Protein AF-A0A915YM67-F1 (afdb_monomer_lite)

Organism: NCBI:txid2864201

Foldseek 3Di:
DDPVVVVVVVVVVVVVVVPPDPQAKAKEKEAEPVQFFKWKDWPNRTQDPDTHRMDMDIDSDQKTFIWIDTPDPVDDIPHGDMHGAPDPVAHKYWYKYWDWDWDQDPNDIDIDIDIGTDDMDGDDDDDPPPPPPPPDDDDDDDDDDDDDDDDDDD

Structure (mmCIF, N/CA/C/O backbone):
data_AF-A0A915YM67-F1
#
_entry.id   AF-A0A915YM67-F1
#
loop_
_atom_site.group_PDB
_atom_site.id
_atom_site.type_symbol
_atom_site.label_atom_id
_atom_site.label_alt_id
_atom_site.label_comp_id
_atom_site.label_asym_id
_atom_site.label_entity_id
_atom_site.label_seq_id
_atom_site.pdbx_PDB_ins_code
_atom_site.Cartn_x
_atom_site.Cartn_y
_atom_site.Cartn_z
_atom_site.occupancy
_atom_site.B_iso_or_equiv
_atom_site.auth_seq_id
_atom_site.auth_comp_id
_atom_site.auth_asym_id
_atom_site.auth_atom_id
_atom_site.pdbx_PDB_model_num
ATOM 1 N N . MET A 1 1 ? 11.392 -37.838 -41.737 1.00 56.09 1 MET A N 1
ATOM 2 C CA . MET A 1 1 ? 10.872 -36.595 -41.113 1.00 56.09 1 MET A CA 1
ATOM 3 C C . MET A 1 1 ? 10.946 -35.464 -42.133 1.00 56.09 1 MET A C 1
ATOM 5 O O . MET A 1 1 ? 12.052 -35.059 -42.471 1.00 56.09 1 MET A O 1
ATOM 9 N N . ASN A 1 2 ? 9.802 -35.019 -42.667 1.00 69.38 2 ASN A N 1
ATOM 10 C CA . ASN A 1 2 ? 9.748 -34.143 -43.848 1.00 69.38 2 ASN A CA 1
ATOM 11 C C . ASN A 1 2 ? 10.461 -32.800 -43.636 1.00 69.38 2 ASN A C 1
ATOM 13 O O . ASN A 1 2 ? 10.329 -32.179 -42.581 1.00 69.38 2 ASN A O 1
ATOM 17 N N . THR A 1 3 ? 11.143 -32.322 -44.679 1.00 69.12 3 THR A N 1
ATOM 18 C CA . THR A 1 3 ? 11.756 -30.984 -44.768 1.00 69.12 3 THR A CA 1
ATOM 19 C C . THR A 1 3 ? 10.778 -29.875 -44.386 1.00 69.12 3 THR A C 1
ATOM 21 O O . THR A 1 3 ? 11.145 -28.985 -43.627 1.00 69.12 3 THR A O 1
ATOM 24 N N . PHE A 1 4 ? 9.509 -29.994 -44.784 1.00 69.88 4 PHE A N 1
ATOM 25 C CA . PHE A 1 4 ? 8.442 -29.054 -44.424 1.00 69.88 4 PHE A CA 1
ATOM 26 C C . PHE A 1 4 ? 8.259 -28.883 -42.900 1.00 69.88 4 PHE A C 1
ATOM 28 O O . PHE A 1 4 ? 8.136 -27.763 -42.412 1.00 69.88 4 PHE A O 1
ATOM 35 N N . ARG A 1 5 ? 8.332 -29.975 -42.116 1.00 68.88 5 ARG A N 1
ATOM 36 C CA . ARG A 1 5 ? 8.284 -29.905 -40.640 1.00 68.88 5 ARG A CA 1
ATOM 37 C C . ARG A 1 5 ? 9.522 -29.224 -40.051 1.00 68.88 5 ARG A C 1
ATOM 39 O O . ARG A 1 5 ? 9.397 -28.543 -39.040 1.00 68.88 5 ARG A O 1
ATOM 46 N N . LYS A 1 6 ? 10.698 -29.397 -40.668 1.00 69.88 6 LYS A N 1
ATOM 47 C CA . LYS A 1 6 ? 11.944 -28.751 -40.218 1.00 69.88 6 LYS A CA 1
ATOM 48 C C . LYS A 1 6 ? 11.905 -27.238 -40.450 1.00 69.88 6 LYS A C 1
ATOM 50 O O . LYS A 1 6 ? 12.273 -26.495 -39.550 1.00 69.88 6 LYS A O 1
ATOM 55 N N . VAL A 1 7 ? 11.418 -26.794 -41.612 1.00 71.69 7 VAL A N 1
ATOM 56 C CA . VAL A 1 7 ? 11.272 -25.362 -41.937 1.00 71.69 7 VAL A CA 1
ATOM 57 C C . VAL A 1 7 ? 10.265 -24.686 -41.004 1.00 71.69 7 VAL A C 1
ATOM 59 O O . VAL A 1 7 ? 10.585 -23.642 -40.449 1.00 71.69 7 VAL A O 1
ATOM 62 N N . LEU A 1 8 ? 9.112 -25.319 -40.745 1.00 71.62 8 LEU A N 1
ATOM 63 C CA . LEU A 1 8 ? 8.095 -24.787 -39.828 1.00 71.62 8 LEU A CA 1
ATOM 64 C C . LEU A 1 8 ? 8.624 -24.623 -38.388 1.00 71.62 8 LEU A C 1
ATOM 66 O O . LEU A 1 8 ? 8.434 -23.574 -37.772 1.00 71.62 8 LEU A O 1
ATOM 70 N N . LEU A 1 9 ? 9.342 -25.631 -37.871 1.00 68.44 9 LEU A N 1
ATOM 71 C CA . LEU A 1 9 ? 10.004 -25.562 -36.561 1.00 68.44 9 LEU A CA 1
ATOM 72 C C . LEU A 1 9 ? 11.050 -24.441 -36.494 1.00 68.44 9 LEU A C 1
ATOM 74 O O . LEU A 1 9 ? 11.115 -23.729 -35.493 1.00 68.44 9 LEU A O 1
ATOM 78 N N . LEU A 1 10 ? 11.834 -24.254 -37.561 1.00 65.19 10 LEU A N 1
ATOM 79 C CA . LEU A 1 10 ? 12.843 -23.199 -37.626 1.00 65.19 10 LEU A CA 1
ATOM 80 C C . LEU A 1 10 ? 12.197 -21.803 -37.617 1.00 65.19 10 LEU A C 1
ATOM 82 O O . LEU A 1 10 ? 12.631 -20.936 -36.862 1.00 65.19 10 LEU A O 1
ATOM 86 N N . THR A 1 11 ? 11.121 -21.596 -38.384 1.00 64.75 11 THR A N 1
ATOM 87 C CA . THR A 1 11 ? 10.390 -20.317 -38.401 1.00 64.75 11 THR A CA 1
ATOM 88 C C . THR A 1 11 ? 9.728 -19.988 -37.063 1.00 64.75 11 THR A C 1
ATOM 90 O O . THR A 1 11 ? 9.745 -18.829 -36.658 1.00 64.75 11 THR A O 1
ATOM 93 N N . CYS A 1 12 ? 9.216 -20.982 -36.325 1.00 64.06 12 CYS A N 1
ATOM 94 C CA . CYS A 1 12 ? 8.718 -20.754 -34.965 1.00 64.06 12 CYS A CA 1
ATOM 95 C C . CYS A 1 12 ? 9.839 -20.342 -33.995 1.00 64.06 12 CYS A C 1
ATOM 97 O O . CYS A 1 12 ? 9.625 -19.441 -33.186 1.00 64.06 12 CYS A O 1
ATOM 99 N N . LEU A 1 13 ? 11.036 -20.935 -34.095 1.00 63.72 13 LEU A N 1
ATOM 100 C CA . LEU A 1 13 ? 12.176 -20.565 -33.243 1.00 63.72 13 LEU A CA 1
ATOM 101 C C . LEU A 1 13 ? 12.629 -19.110 -33.453 1.00 63.72 13 LEU A C 1
ATOM 103 O O . LEU A 1 13 ? 12.927 -18.422 -32.480 1.00 63.72 13 LEU A O 1
ATOM 107 N N . PHE A 1 14 ? 12.638 -18.623 -34.698 1.00 61.62 14 PHE A N 1
ATOM 108 C CA . PHE A 1 14 ? 13.011 -17.235 -35.007 1.00 61.62 14 PHE A CA 1
ATOM 109 C C . PHE A 1 14 ? 11.930 -16.196 -34.655 1.00 61.62 14 PHE A C 1
ATOM 111 O O . PHE A 1 14 ? 12.249 -15.013 -34.555 1.00 61.62 14 PHE A O 1
ATOM 118 N N . ALA A 1 15 ? 10.678 -16.607 -34.426 1.00 60.69 15 ALA A N 1
ATOM 119 C CA . ALA A 1 15 ? 9.590 -15.703 -34.042 1.00 60.69 15 ALA A CA 1
ATOM 120 C C . ALA A 1 15 ? 9.523 -15.414 -32.526 1.00 60.69 15 ALA A C 1
ATOM 122 O O . ALA A 1 15 ? 9.049 -14.350 -32.131 1.00 60.69 15 ALA A O 1
ATOM 123 N N . LEU A 1 16 ? 10.021 -16.320 -31.672 1.00 59.97 16 LEU A N 1
ATOM 124 C CA . LEU A 1 16 ? 10.004 -16.156 -30.209 1.00 59.97 16 LEU A CA 1
ATOM 125 C C . LEU A 1 16 ? 10.669 -14.865 -29.669 1.00 59.97 16 LEU A C 1
ATOM 127 O O . LEU A 1 16 ? 10.060 -14.232 -28.805 1.00 59.97 16 LEU A O 1
ATOM 131 N N . PRO A 1 17 ? 11.868 -14.430 -30.117 1.00 59.94 17 PRO A N 1
ATOM 132 C CA . PRO A 1 17 ? 12.543 -13.276 -29.510 1.00 59.94 17 PRO A CA 1
ATOM 133 C C . PRO A 1 17 ? 11.838 -11.931 -29.755 1.00 59.94 17 PRO A C 1
ATOM 135 O O . PRO A 1 17 ? 12.085 -10.979 -29.020 1.00 59.94 17 PRO A O 1
ATOM 138 N N . LEU A 1 18 ? 10.922 -11.843 -30.728 1.00 56.69 18 LEU A N 1
ATOM 139 C CA . LEU A 1 18 ? 10.126 -10.633 -30.983 1.00 56.69 18 LEU A CA 1
ATOM 140 C C . LEU A 1 18 ? 9.014 -10.403 -29.940 1.00 56.69 18 LEU A C 1
ATOM 142 O O . LEU A 1 18 ? 8.420 -9.328 -29.911 1.00 56.69 18 LEU A O 1
ATOM 146 N N . LEU A 1 19 ? 8.741 -11.386 -29.072 1.00 55.88 19 LEU A N 1
ATOM 147 C CA . LEU A 1 19 ? 7.751 -11.288 -27.993 1.00 55.88 19 LEU A CA 1
ATOM 148 C C . LEU A 1 19 ? 8.346 -10.860 -26.643 1.00 55.88 19 LEU A C 1
ATOM 150 O O . LEU A 1 19 ? 7.610 -10.788 -25.657 1.00 55.88 19 LEU A O 1
ATOM 154 N N . VAL A 1 20 ? 9.638 -10.511 -26.582 1.00 57.38 20 VAL A N 1
ATOM 155 C CA . VAL A 1 20 ? 10.234 -9.848 -25.409 1.00 57.38 20 VAL A CA 1
ATOM 156 C C . VAL A 1 20 ? 9.781 -8.383 -25.383 1.00 57.38 20 VAL A C 1
ATOM 158 O O . VAL A 1 20 ? 10.545 -7.451 -25.629 1.00 57.38 20 VAL A O 1
ATOM 161 N N . GLN A 1 21 ? 8.491 -8.178 -25.114 1.00 55.28 21 GLN A N 1
ATOM 162 C CA . GLN A 1 21 ? 7.946 -6.860 -24.827 1.00 55.28 21 GLN A CA 1
ATOM 163 C C . GLN A 1 21 ? 8.679 -6.295 -23.609 1.00 55.28 21 GLN A C 1
ATOM 165 O O . GLN A 1 21 ? 8.789 -6.961 -22.579 1.00 55.28 21 GLN A O 1
ATOM 170 N N . CYS A 1 22 ? 9.190 -5.071 -23.739 1.00 58.97 22 CYS A N 1
ATOM 171 C CA . CYS A 1 22 ? 9.884 -4.368 -22.667 1.00 58.97 22 CYS A CA 1
ATOM 172 C C . CYS A 1 22 ? 8.922 -4.161 -21.486 1.00 58.97 22 CYS A C 1
ATOM 174 O O . CYS A 1 22 ? 8.103 -3.241 -21.497 1.00 58.97 22 CYS A O 1
ATOM 176 N N . GLN A 1 23 ? 8.976 -5.054 -20.494 1.00 71.88 23 GLN A N 1
ATOM 177 C CA . GLN A 1 23 ? 8.105 -4.989 -19.326 1.00 71.88 23 GLN A CA 1
ATOM 178 C C . GLN A 1 23 ? 8.511 -3.795 -18.462 1.00 71.88 23 GLN A C 1
ATOM 180 O O . GLN A 1 23 ? 9.605 -3.737 -17.898 1.00 71.88 23 GLN A O 1
ATOM 185 N N . ILE A 1 24 ? 7.612 -2.821 -18.374 1.00 79.75 24 ILE A N 1
ATOM 186 C CA . ILE A 1 24 ? 7.855 -1.564 -17.677 1.00 79.75 24 ILE A CA 1
ATOM 187 C C . ILE A 1 24 ? 7.772 -1.808 -16.175 1.00 79.75 24 ILE A C 1
ATOM 189 O O . ILE A 1 24 ? 6.711 -2.123 -15.640 1.00 79.75 24 ILE A O 1
ATOM 193 N N . LYS A 1 25 ? 8.909 -1.662 -15.493 1.00 89.56 25 LYS A N 1
ATOM 194 C CA . LYS A 1 25 ? 9.001 -1.855 -14.048 1.00 89.56 25 LYS A CA 1
ATOM 195 C C . LYS A 1 25 ? 8.701 -0.548 -13.315 1.00 89.56 25 LYS A C 1
ATOM 197 O O . LYS A 1 25 ? 9.483 0.402 -13.367 1.00 89.56 25 LYS A O 1
ATOM 202 N N . ASN A 1 26 ? 7.565 -0.508 -12.633 1.00 91.56 26 ASN A N 1
ATOM 203 C CA . ASN A 1 26 ? 7.152 0.596 -11.775 1.00 91.56 26 ASN A CA 1
ATOM 204 C C . ASN A 1 26 ? 7.686 0.411 -10.350 1.00 91.56 26 ASN A C 1
ATOM 206 O O . ASN A 1 26 ? 8.064 -0.692 -9.959 1.00 91.56 26 ASN A O 1
ATOM 210 N N . THR A 1 27 ? 7.665 1.477 -9.554 1.00 94.00 27 THR A N 1
ATOM 211 C CA . THR A 1 27 ? 7.949 1.459 -8.114 1.00 94.00 27 THR A CA 1
ATOM 212 C C . THR A 1 27 ? 6.701 1.911 -7.357 1.00 94.00 27 THR A C 1
ATOM 214 O O . THR A 1 27 ? 6.113 2.939 -7.691 1.00 94.00 27 THR A O 1
ATOM 217 N N . LEU A 1 28 ? 6.293 1.153 -6.340 1.00 95.25 28 LEU A N 1
ATOM 218 C CA . LEU A 1 28 ? 5.208 1.517 -5.432 1.00 95.25 28 LEU A CA 1
ATOM 219 C C . LEU A 1 28 ? 5.766 1.737 -4.028 1.00 95.25 28 LEU A C 1
ATOM 221 O O . LEU A 1 28 ? 6.383 0.833 -3.468 1.00 95.25 28 LEU A O 1
ATOM 225 N N . THR A 1 29 ? 5.463 2.891 -3.439 1.00 96.56 29 THR A N 1
ATOM 226 C CA . THR A 1 29 ? 5.723 3.181 -2.025 1.00 96.56 29 THR A CA 1
ATOM 227 C C . THR A 1 29 ? 4.396 3.297 -1.274 1.00 96.56 29 THR A C 1
ATOM 229 O O . THR A 1 29 ? 3.513 4.060 -1.674 1.00 96.56 29 THR A O 1
ATOM 232 N N . ILE A 1 30 ? 4.253 2.581 -0.158 1.00 96.56 30 ILE A N 1
ATOM 233 C CA . ILE A 1 30 ? 3.141 2.739 0.790 1.00 96.56 30 ILE A CA 1
ATOM 234 C C . ILE A 1 30 ? 3.716 3.054 2.168 1.00 96.56 30 ILE A C 1
ATOM 236 O O . ILE A 1 30 ? 4.657 2.394 2.602 1.00 96.56 30 ILE A O 1
ATOM 240 N N . TYR A 1 31 ? 3.157 4.032 2.879 1.00 96.81 31 TYR A N 1
ATOM 241 C CA . TYR A 1 31 ? 3.559 4.335 4.256 1.00 96.81 31 TYR A CA 1
ATOM 242 C C . TYR A 1 31 ? 2.370 4.620 5.181 1.00 96.81 31 TYR A C 1
ATOM 244 O O . TYR A 1 31 ? 1.282 4.984 4.730 1.00 96.81 31 TYR A O 1
ATOM 252 N N . SER A 1 32 ? 2.590 4.452 6.483 1.00 96.00 32 SER A N 1
ATOM 253 C CA . SER A 1 32 ? 1.606 4.666 7.544 1.00 96.00 32 SER A CA 1
ATOM 254 C C . SER A 1 32 ? 1.771 6.053 8.168 1.00 96.00 32 SER A C 1
ATOM 256 O O . SER A 1 32 ? 2.765 6.324 8.834 1.00 96.00 32 SER A O 1
ATOM 258 N N . GLU A 1 33 ? 0.799 6.945 7.955 1.00 95.38 33 GLU A N 1
ATOM 259 C CA . GLU A 1 33 ? 0.744 8.274 8.596 1.00 95.38 33 GLU A CA 1
ATOM 260 C C . GLU A 1 33 ? 0.266 8.187 10.054 1.00 95.38 33 GLU A C 1
ATOM 262 O O . GLU A 1 33 ? 0.507 9.088 10.846 1.00 95.38 33 GLU A O 1
ATOM 267 N N . ILE A 1 34 ? -0.395 7.085 10.419 1.00 93.56 34 ILE A N 1
ATOM 268 C CA . ILE A 1 34 ? -0.856 6.798 11.786 1.00 93.56 34 ILE A CA 1
ATOM 269 C C . ILE A 1 34 ? 0.222 6.124 12.648 1.00 93.56 34 ILE A C 1
ATOM 271 O O . ILE A 1 34 ? -0.088 5.640 13.728 1.00 93.56 34 ILE A O 1
ATOM 275 N N . GLU A 1 35 ? 1.454 6.027 12.143 1.00 90.00 35 GLU A N 1
ATOM 276 C CA . GLU A 1 35 ? 2.609 5.360 12.760 1.00 90.00 35 GLU A CA 1
ATOM 277 C C . GLU A 1 35 ? 2.484 3.856 13.068 1.00 90.00 35 GLU A C 1
ATOM 279 O O . GLU A 1 35 ? 3.479 3.238 13.445 1.00 90.00 35 GLU A O 1
ATOM 284 N N . GLU A 1 36 ? 1.322 3.248 12.858 1.00 94.25 36 GLU A N 1
ATOM 285 C CA . GLU A 1 36 ? 1.079 1.819 13.065 1.00 94.25 36 GLU A CA 1
ATOM 286 C C . GLU A 1 36 ? 1.765 0.974 11.975 1.00 94.25 36 GLU A C 1
ATOM 288 O O . GLU A 1 36 ? 1.513 1.215 10.783 1.00 94.25 36 GLU A O 1
ATOM 293 N N . PRO A 1 37 ? 2.624 -0.001 12.339 1.00 97.00 37 PRO A N 1
ATOM 294 C CA . PRO A 1 37 ? 3.228 -0.937 11.395 1.00 97.00 37 PRO A CA 1
ATOM 295 C C . PRO A 1 37 ? 2.189 -1.837 10.718 1.00 97.00 37 PRO A C 1
ATOM 297 O O . PRO A 1 37 ? 1.177 -2.214 11.317 1.00 97.00 37 PRO A O 1
ATOM 300 N N . PHE A 1 38 ? 2.450 -2.213 9.468 1.00 96.88 38 PHE A N 1
ATOM 301 C CA . PHE A 1 38 ? 1.547 -3.027 8.661 1.00 96.88 38 PHE A CA 1
ATOM 302 C C . PHE A 1 38 ? 2.286 -4.042 7.782 1.00 96.88 38 PHE A C 1
ATOM 304 O O . PHE A 1 38 ? 3.446 -3.852 7.424 1.00 96.88 38 PHE A O 1
ATOM 311 N N . ILE A 1 39 ? 1.574 -5.099 7.395 1.00 97.12 39 ILE A N 1
ATOM 312 C CA . ILE A 1 39 ? 1.935 -6.000 6.298 1.00 97.12 39 ILE A CA 1
ATOM 313 C C . ILE A 1 39 ? 1.049 -5.665 5.097 1.00 97.12 39 ILE A C 1
ATOM 315 O O . ILE A 1 39 ? -0.159 -5.445 5.240 1.00 97.12 39 ILE A O 1
ATOM 319 N N . LEU A 1 40 ? 1.650 -5.642 3.905 1.00 96.19 40 LEU A N 1
ATOM 320 C CA . LEU A 1 40 ? 0.938 -5.546 2.633 1.00 96.19 40 LEU A CA 1
ATOM 321 C C . LEU A 1 40 ? 0.889 -6.917 1.956 1.00 96.19 40 LEU A C 1
ATOM 323 O O . LEU A 1 40 ? 1.926 -7.519 1.685 1.00 96.19 40 LEU A O 1
ATOM 327 N N . THR A 1 41 ? -0.313 -7.355 1.595 1.00 95.50 41 THR A N 1
ATOM 328 C CA . THR A 1 41 ? -0.528 -8.495 0.699 1.00 95.50 41 THR A CA 1
ATOM 329 C C . THR A 1 41 ? -1.028 -7.984 -0.650 1.00 95.50 41 THR A C 1
ATOM 331 O O . THR A 1 41 ? -2.054 -7.302 -0.696 1.00 95.50 41 THR A O 1
ATOM 334 N N . VAL A 1 42 ? -0.347 -8.318 -1.747 1.00 93.69 42 VAL A N 1
ATOM 335 C CA . VAL A 1 42 ? -0.736 -7.994 -3.129 1.00 93.69 42 VAL A CA 1
ATOM 336 C C . VAL A 1 42 ? -1.140 -9.286 -3.830 1.00 93.69 42 VAL A C 1
ATOM 338 O O . VAL A 1 42 ? -0.351 -10.215 -3.916 1.00 93.69 42 VAL A O 1
ATOM 341 N N . ASN A 1 43 ? -2.376 -9.368 -4.328 1.00 88.75 43 ASN A N 1
ATOM 342 C CA . ASN A 1 43 ? -2.897 -10.533 -5.064 1.00 88.75 43 ASN A CA 1
ATOM 343 C C . ASN A 1 43 ? -2.739 -11.902 -4.344 1.00 88.75 43 ASN A C 1
ATOM 345 O O . ASN A 1 43 ? -2.811 -12.943 -4.988 1.00 88.75 43 ASN A O 1
ATOM 349 N N . GLY A 1 44 ? -2.564 -11.907 -3.016 1.00 87.31 44 GLY A N 1
ATOM 350 C CA . GLY A 1 44 ? -2.337 -13.105 -2.192 1.00 87.31 44 GLY A CA 1
ATOM 351 C C . GLY A 1 44 ? -0.886 -13.307 -1.732 1.00 87.31 44 GLY A C 1
ATOM 352 O O . GLY A 1 44 ? -0.664 -14.046 -0.780 1.00 87.31 44 GLY A O 1
ATOM 353 N N . GLU A 1 45 ? 0.079 -12.611 -2.335 1.00 92.56 45 GLU A N 1
ATOM 354 C CA . GLU A 1 45 ? 1.497 -12.648 -1.965 1.00 92.56 45 GLU A CA 1
ATOM 355 C C . GLU A 1 45 ? 1.826 -11.562 -0.929 1.00 92.56 45 GLU A C 1
ATOM 357 O O . GLU A 1 45 ? 1.363 -10.424 -1.035 1.00 92.56 45 GLU A O 1
ATOM 362 N N . GLN A 1 46 ? 2.595 -11.910 0.103 1.00 94.69 46 GLN A N 1
ATOM 363 C CA . GLN A 1 46 ? 3.036 -10.980 1.142 1.00 94.69 46 GLN A CA 1
ATOM 364 C C . GLN A 1 46 ? 4.317 -10.263 0.695 1.00 94.69 46 GLN A C 1
ATOM 366 O O . GLN A 1 46 ? 5.302 -10.904 0.351 1.00 94.69 46 GLN A O 1
ATOM 371 N N . MET A 1 47 ? 4.302 -8.928 0.716 1.00 94.94 47 MET A N 1
ATOM 372 C CA . MET A 1 47 ? 5.342 -8.093 0.092 1.00 94.94 47 MET A CA 1
ATOM 373 C C . MET A 1 47 ? 6.447 -7.626 1.058 1.00 94.94 47 MET A C 1
ATOM 375 O O . MET A 1 47 ? 7.353 -6.905 0.647 1.00 94.94 47 MET A O 1
ATOM 379 N N . SER A 1 48 ? 6.358 -7.985 2.340 1.00 92.94 48 SER A N 1
ATOM 380 C CA . SER A 1 48 ? 7.357 -7.703 3.379 1.00 92.94 48 SER A CA 1
ATOM 381 C C . SER A 1 48 ? 7.457 -8.892 4.329 1.00 92.94 48 SER A C 1
ATOM 383 O O . SER A 1 48 ? 6.433 -9.480 4.660 1.00 92.94 48 SER A O 1
ATOM 385 N N . GLU A 1 49 ? 8.658 -9.250 4.783 1.00 92.00 49 GLU A N 1
ATOM 386 C CA . GLU A 1 49 ? 8.832 -10.342 5.757 1.00 92.00 49 GLU A CA 1
ATOM 387 C C . GLU A 1 49 ? 8.174 -9.977 7.100 1.00 92.00 49 GLU A C 1
ATOM 389 O O . GLU A 1 49 ? 7.334 -10.721 7.605 1.00 92.00 49 GLU A O 1
ATOM 394 N N . ASP A 1 50 ? 8.458 -8.768 7.592 1.00 95.19 50 ASP A N 1
ATOM 395 C CA . ASP A 1 50 ? 7.933 -8.214 8.842 1.00 95.19 50 ASP A CA 1
ATOM 396 C C . ASP A 1 50 ? 6.853 -7.131 8.638 1.00 95.19 50 ASP A C 1
ATOM 398 O O . ASP A 1 50 ? 6.589 -6.647 7.529 1.00 95.19 50 ASP A O 1
ATOM 402 N N . TYR A 1 51 ? 6.255 -6.704 9.756 1.00 96.94 51 TYR A N 1
ATOM 403 C CA . TYR A 1 51 ? 5.433 -5.497 9.846 1.00 96.94 51 TYR A CA 1
ATOM 404 C C . TYR A 1 51 ? 6.293 -4.231 9.715 1.00 96.94 51 TYR A C 1
ATOM 406 O O . TYR A 1 51 ? 7.205 -3.997 10.506 1.00 96.94 51 TYR A O 1
ATOM 414 N N . VAL A 1 52 ? 5.961 -3.360 8.760 1.00 96.88 52 VAL A N 1
ATOM 415 C CA . VAL A 1 52 ? 6.736 -2.150 8.441 1.00 96.88 52 VAL A CA 1
ATOM 416 C C . VAL A 1 52 ? 5.879 -0.884 8.480 1.00 96.88 52 VAL A C 1
ATOM 418 O O . VAL A 1 52 ? 4.684 -0.917 8.204 1.00 96.88 52 VAL A O 1
ATOM 421 N N . LYS A 1 53 ? 6.477 0.274 8.799 1.00 96.62 53 LYS A N 1
ATOM 422 C CA . LYS A 1 53 ? 5.793 1.587 8.700 1.00 96.62 53 LYS A CA 1
ATOM 423 C C . LYS A 1 53 ? 5.849 2.192 7.289 1.00 96.62 53 LYS A C 1
ATOM 425 O O . LYS A 1 53 ? 5.041 3.060 6.957 1.00 96.62 53 LYS A O 1
ATOM 430 N N . ARG A 1 54 ? 6.796 1.745 6.459 1.00 96.94 54 ARG A N 1
ATOM 431 C CA . ARG A 1 54 ? 6.951 2.094 5.041 1.00 96.94 54 ARG A CA 1
ATOM 432 C C . ARG A 1 54 ? 7.404 0.852 4.287 1.00 96.94 54 ARG A C 1
ATOM 434 O O . ARG A 1 54 ? 8.350 0.199 4.709 1.00 96.94 54 ARG A O 1
ATOM 441 N N . LEU A 1 55 ? 6.759 0.588 3.162 1.00 96.62 55 LEU A N 1
ATOM 442 C CA . LEU A 1 55 ? 7.120 -0.452 2.214 1.00 96.62 55 LEU A CA 1
ATOM 443 C C . LEU A 1 55 ? 7.366 0.185 0.847 1.00 96.62 55 LEU A C 1
ATOM 445 O O . LEU A 1 55 ? 6.598 1.046 0.415 1.00 96.62 55 LEU A O 1
ATOM 449 N N . GLU A 1 56 ? 8.418 -0.250 0.165 1.00 96.31 56 GLU A N 1
ATOM 450 C CA . GLU A 1 56 ? 8.729 0.151 -1.202 1.00 96.31 56 GLU A CA 1
ATOM 451 C C . GLU A 1 56 ? 9.158 -1.078 -1.997 1.00 96.31 56 GLU A C 1
ATOM 453 O O . GLU A 1 56 ? 10.034 -1.820 -1.560 1.00 96.31 56 GLU A O 1
ATOM 458 N N . PHE A 1 57 ? 8.519 -1.318 -3.140 1.00 94.06 57 PHE A N 1
ATOM 459 C CA . PHE A 1 57 ? 8.828 -2.457 -4.002 1.00 94.06 57 PHE A CA 1
ATOM 460 C C . PHE A 1 57 ? 8.604 -2.116 -5.472 1.00 94.06 57 PHE A C 1
ATOM 462 O O . PHE A 1 57 ? 7.973 -1.116 -5.824 1.00 94.06 57 PHE A O 1
ATOM 469 N N . GLU A 1 58 ? 9.133 -2.963 -6.349 1.00 93.38 58 GLU A N 1
ATOM 470 C CA . GLU A 1 58 ? 8.988 -2.813 -7.791 1.00 93.38 58 GLU A CA 1
ATOM 471 C C . GLU A 1 58 ? 7.973 -3.811 -8.362 1.00 93.38 58 GLU A C 1
ATOM 473 O O . GLU A 1 58 ? 7.914 -4.961 -7.937 1.00 93.38 58 GLU A O 1
ATOM 478 N N . THR A 1 59 ? 7.177 -3.382 -9.341 1.00 91.00 59 THR A N 1
ATOM 479 C CA . THR A 1 59 ? 6.081 -4.177 -9.916 1.00 91.00 59 THR A CA 1
ATOM 480 C C . THR A 1 59 ? 5.888 -3.878 -11.399 1.00 91.00 59 THR A C 1
ATOM 482 O O . THR A 1 59 ? 6.034 -2.738 -11.836 1.00 91.00 59 THR A O 1
ATOM 485 N N . TYR A 1 60 ? 5.526 -4.897 -12.175 1.00 89.62 60 TYR A N 1
ATOM 486 C CA . TYR A 1 60 ? 5.120 -4.753 -13.580 1.00 89.62 60 TYR A CA 1
ATOM 487 C C . TYR A 1 60 ? 3.609 -4.512 -13.735 1.00 89.62 60 TYR A C 1
ATOM 489 O O . TYR A 1 60 ? 3.131 -4.215 -14.827 1.00 89.62 60 TYR A O 1
ATOM 497 N N . ASN A 1 61 ? 2.841 -4.631 -12.647 1.00 88.38 61 ASN A N 1
ATOM 498 C CA . ASN A 1 61 ? 1.391 -4.480 -12.662 1.00 88.38 61 ASN A CA 1
ATOM 499 C C . ASN A 1 61 ? 0.995 -3.019 -12.415 1.00 88.38 61 ASN A C 1
ATOM 501 O O . ASN A 1 61 ? 1.255 -2.473 -11.342 1.00 88.38 61 ASN A O 1
ATOM 505 N N . ASN A 1 62 ? 0.280 -2.412 -13.367 1.00 90.06 62 ASN A N 1
ATOM 506 C CA . ASN A 1 62 ? -0.337 -1.089 -13.185 1.00 90.06 62 ASN A CA 1
ATOM 507 C C . ASN A 1 62 ? -1.548 -1.124 -12.234 1.00 90.06 62 ASN A C 1
ATOM 509 O O . ASN A 1 62 ? -1.964 -0.088 -11.716 1.00 90.06 62 ASN A O 1
ATOM 513 N N . TYR A 1 63 ? -2.113 -2.310 -12.002 1.00 90.25 63 TYR A N 1
ATOM 514 C CA . TYR A 1 63 ? -3.315 -2.528 -11.206 1.00 90.25 63 TYR A CA 1
ATOM 515 C C . TYR A 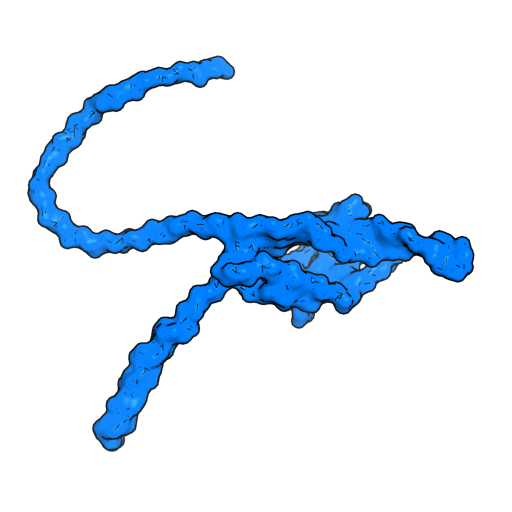1 63 ? -3.093 -3.663 -10.213 1.00 90.25 63 TYR A C 1
ATOM 517 O O . TYR A 1 63 ? -2.659 -4.749 -10.594 1.00 90.25 63 TYR A O 1
ATOM 525 N N . MET A 1 64 ? -3.377 -3.413 -8.937 1.00 92.00 64 MET A N 1
ATOM 526 C CA . MET A 1 64 ? -3.129 -4.368 -7.857 1.00 92.00 64 MET A CA 1
ATOM 527 C C . MET A 1 64 ? -4.291 -4.388 -6.871 1.00 92.00 64 MET A C 1
ATOM 529 O O . MET A 1 64 ? -4.762 -3.338 -6.424 1.00 92.00 64 MET A O 1
ATOM 533 N N . HIS A 1 65 ? -4.724 -5.594 -6.504 1.00 93.31 65 HIS A N 1
ATOM 534 C CA . HIS A 1 65 ? -5.672 -5.808 -5.423 1.00 93.31 65 HIS A CA 1
ATOM 535 C C . HIS A 1 65 ? -4.893 -6.087 -4.140 1.00 93.31 65 HIS A C 1
ATOM 537 O O . HIS A 1 65 ? -4.126 -7.049 -4.071 1.00 93.31 65 HIS A O 1
ATOM 543 N N . VAL A 1 66 ? -5.064 -5.232 -3.133 1.00 94.75 66 VAL A N 1
ATOM 544 C CA . VAL A 1 66 ? -4.254 -5.262 -1.916 1.00 94.75 66 VAL A CA 1
ATOM 545 C C . VAL A 1 66 ? -5.093 -5.408 -0.655 1.00 94.75 66 VAL A C 1
ATOM 547 O O . VAL A 1 66 ? -6.210 -4.891 -0.549 1.00 94.75 66 VAL A O 1
ATOM 550 N N . THR A 1 67 ? -4.510 -6.101 0.316 1.00 95.94 67 THR A N 1
ATOM 551 C CA . THR A 1 67 ? -4.967 -6.150 1.705 1.00 95.94 67 THR A CA 1
ATOM 552 C C . THR A 1 67 ? -3.856 -5.600 2.585 1.00 95.94 67 THR A C 1
ATOM 554 O O . THR A 1 67 ? -2.687 -5.916 2.375 1.00 95.94 67 THR A O 1
ATOM 557 N N . ILE A 1 68 ? -4.218 -4.762 3.552 1.00 96.00 68 ILE A N 1
ATOM 558 C CA . ILE A 1 68 ? -3.290 -4.233 4.553 1.00 96.00 68 ILE A CA 1
ATOM 559 C C . ILE A 1 68 ? -3.756 -4.729 5.918 1.00 96.00 68 ILE A C 1
ATOM 561 O O . ILE A 1 68 ? -4.918 -4.515 6.275 1.00 96.00 68 ILE A O 1
ATOM 565 N N . LYS A 1 69 ? -2.847 -5.374 6.651 1.00 96.00 69 LYS A N 1
ATOM 566 C CA . LYS A 1 69 ? -3.055 -5.838 8.027 1.00 96.00 69 LYS A CA 1
ATOM 567 C C . LYS A 1 69 ? -2.153 -5.061 8.965 1.00 96.00 69 LYS A C 1
ATOM 569 O O . LYS A 1 69 ? -0.964 -4.937 8.682 1.00 96.00 69 LYS A O 1
ATOM 574 N N . PHE A 1 70 ? -2.690 -4.551 10.064 1.00 96.56 70 PHE A N 1
ATOM 575 C CA . PHE A 1 70 ? -1.896 -3.833 11.063 1.00 96.56 70 PHE A CA 1
ATOM 576 C C . PHE A 1 70 ? -1.282 -4.796 12.079 1.00 96.56 70 PHE A C 1
ATOM 578 O O . PHE A 1 70 ? -1.790 -5.897 12.286 1.00 96.56 70 PHE A O 1
ATOM 585 N N . GLN A 1 71 ? -0.183 -4.381 12.709 1.00 96.38 71 GLN A N 1
ATOM 586 C CA . GLN A 1 71 ? 0.397 -5.119 13.833 1.00 96.38 71 GLN A CA 1
ATOM 587 C C . GLN A 1 71 ? -0.506 -5.044 15.073 1.00 96.38 71 GLN A C 1
ATOM 589 O O . GLN A 1 71 ? -0.608 -6.007 15.828 1.00 96.38 71 GLN A O 1
ATOM 594 N N . ASN A 1 72 ? -1.179 -3.906 15.263 1.00 94.81 72 ASN A N 1
ATOM 595 C CA . ASN A 1 72 ? -2.172 -3.705 16.307 1.00 94.81 72 ASN A CA 1
ATOM 596 C C . ASN A 1 72 ? -3.501 -4.410 15.932 1.00 94.81 72 ASN A C 1
ATOM 598 O O . ASN A 1 72 ? -4.156 -3.980 14.977 1.00 94.81 72 ASN A O 1
ATOM 602 N N . PRO A 1 73 ? -3.933 -5.457 16.669 1.00 92.12 73 PRO A N 1
ATOM 603 C CA . PRO A 1 73 ? -5.130 -6.237 16.344 1.00 92.12 73 PRO A CA 1
ATOM 604 C C . PRO A 1 73 ? -6.450 -5.505 16.638 1.00 92.12 73 PRO A C 1
ATOM 606 O O . PRO A 1 73 ? -7.509 -5.974 16.225 1.00 92.12 73 PRO A O 1
ATOM 609 N N . GLU A 1 74 ? -6.419 -4.363 17.334 1.00 91.81 74 GLU A N 1
ATOM 610 C CA . GLU A 1 74 ? -7.602 -3.515 17.536 1.00 91.81 74 GLU A CA 1
ATOM 611 C C . GLU A 1 74 ? -7.979 -2.729 16.266 1.00 91.81 74 GLU A C 1
ATOM 613 O O . GLU A 1 74 ? -9.089 -2.197 16.154 1.00 91.81 74 GLU A O 1
ATOM 618 N N . LEU A 1 75 ? -7.064 -2.647 15.293 1.00 91.75 75 LEU A N 1
ATOM 619 C CA . LEU A 1 75 ? -7.271 -1.926 14.043 1.00 91.75 75 LEU A CA 1
ATOM 620 C C . LEU A 1 75 ? -7.888 -2.836 12.971 1.00 91.75 75 LEU A C 1
ATOM 622 O O . LEU A 1 75 ? -7.423 -3.953 12.758 1.00 91.75 75 LEU A O 1
ATOM 626 N N . PRO A 1 76 ? -8.913 -2.370 12.236 1.00 92.19 76 PRO A N 1
ATOM 627 C CA . PRO A 1 76 ? -9.574 -3.191 11.233 1.00 92.19 76 PRO A CA 1
ATOM 628 C C . PRO A 1 76 ? -8.705 -3.375 9.982 1.00 92.19 76 PRO A C 1
ATOM 630 O O . PRO A 1 76 ? -8.299 -2.393 9.351 1.00 92.19 76 PRO A O 1
ATOM 633 N N . ASP A 1 77 ? -8.528 -4.633 9.567 1.00 92.69 77 ASP A N 1
ATOM 634 C CA . ASP A 1 77 ? -7.911 -5.009 8.291 1.00 92.69 77 ASP A CA 1
ATOM 635 C C . ASP A 1 77 ? -8.524 -4.229 7.116 1.00 92.69 77 ASP A C 1
ATOM 637 O O . ASP A 1 77 ? -9.741 -4.205 6.883 1.00 92.69 77 ASP A O 1
ATOM 641 N N . MET A 1 78 ? -7.666 -3.619 6.303 1.00 92.06 78 MET A N 1
ATOM 642 C CA . MET A 1 78 ? -8.080 -2.894 5.108 1.00 92.06 78 MET A CA 1
ATOM 643 C C . MET A 1 78 ? -8.100 -3.841 3.906 1.00 92.06 78 MET A C 1
ATOM 645 O O . MET A 1 78 ? -7.267 -3.754 3.006 1.00 92.06 78 MET A O 1
ATOM 649 N N . VAL A 1 79 ? -9.098 -4.724 3.887 1.00 91.00 79 VAL A N 1
ATOM 650 C CA . VAL A 1 79 ? -9.363 -5.652 2.776 1.00 91.00 79 VAL A CA 1
ATOM 651 C C . VAL A 1 79 ? -9.857 -4.938 1.514 1.00 91.00 79 VAL A C 1
ATOM 653 O O . VAL A 1 79 ? -10.426 -3.839 1.576 1.00 91.00 79 VAL A O 1
ATOM 656 N N . ASN A 1 80 ? -9.671 -5.594 0.369 1.00 82.44 80 ASN A N 1
ATOM 657 C CA . ASN A 1 80 ? -10.188 -5.220 -0.950 1.00 82.44 80 ASN A CA 1
ATOM 658 C C . ASN A 1 80 ? -9.927 -3.754 -1.325 1.00 82.44 80 ASN A C 1
ATOM 660 O O . ASN A 1 80 ? -10.844 -2.987 -1.639 1.00 82.44 80 ASN A O 1
ATOM 664 N N . LYS A 1 81 ? -8.665 -3.329 -1.225 1.00 90.56 81 LYS A N 1
ATOM 665 C CA . LYS A 1 81 ? -8.215 -2.017 -1.699 1.00 90.56 81 LYS A CA 1
ATOM 666 C C . LYS A 1 81 ? -7.606 -2.170 -3.086 1.00 90.56 81 LYS A C 1
ATOM 668 O O . LYS A 1 81 ? -6.930 -3.150 -3.372 1.00 90.56 81 LYS A O 1
ATOM 673 N N . TYR A 1 82 ? -7.862 -1.196 -3.948 1.00 91.38 82 TYR A N 1
ATOM 674 C CA . TYR A 1 82 ? -7.334 -1.176 -5.305 1.00 91.38 82 TYR A CA 1
ATOM 675 C C . TYR A 1 82 ? -6.264 -0.100 -5.414 1.00 91.38 82 TYR A C 1
ATOM 677 O O . TYR A 1 82 ? -6.493 1.043 -5.010 1.00 91.38 82 TYR A O 1
ATOM 685 N N . ILE A 1 83 ? -5.113 -0.472 -5.959 1.00 93.44 83 ILE A N 1
ATOM 686 C CA . ILE A 1 83 ? -4.026 0.443 -6.283 1.00 93.44 83 ILE A CA 1
ATOM 687 C C . ILE A 1 83 ? -3.932 0.544 -7.799 1.00 93.44 83 ILE A C 1
ATOM 689 O O . ILE A 1 83 ? -3.838 -0.467 -8.493 1.00 93.44 83 ILE A O 1
ATOM 693 N N . HIS A 1 84 ? -3.931 1.781 -8.287 1.00 91.94 84 HIS A N 1
ATOM 694 C CA . HIS A 1 84 ? -3.612 2.126 -9.666 1.00 91.94 84 HIS A CA 1
ATOM 695 C C . HIS A 1 84 ? -2.278 2.876 -9.693 1.00 91.94 84 HIS A C 1
ATOM 697 O O . HIS A 1 84 ? -2.100 3.867 -8.977 1.00 91.94 84 HIS A O 1
ATOM 703 N N . ILE A 1 85 ? -1.357 2.398 -10.523 1.00 89.94 85 ILE A N 1
ATOM 704 C CA . ILE A 1 85 ? -0.133 3.083 -10.925 1.00 89.94 85 ILE A CA 1
ATOM 705 C C . ILE A 1 85 ? -0.393 3.664 -12.314 1.00 89.94 85 ILE A C 1
ATOM 707 O O . ILE A 1 85 ? -0.524 2.926 -13.291 1.00 89.94 85 ILE A O 1
ATOM 711 N N . ALA A 1 86 ? -0.473 4.991 -12.397 1.00 83.06 86 ALA A N 1
ATOM 712 C CA . ALA A 1 86 ? -0.611 5.692 -13.666 1.00 83.06 86 ALA A CA 1
ATOM 713 C C . ALA A 1 86 ? 0.738 5.677 -14.408 1.00 83.06 86 ALA A C 1
ATOM 715 O O . ALA A 1 86 ? 1.609 6.511 -14.157 1.00 83.06 86 ALA A O 1
ATOM 716 N N . SER A 1 87 ? 0.904 4.692 -15.294 1.00 79.75 87 SER A N 1
ATOM 717 C CA . SER A 1 87 ? 2.063 4.511 -16.172 1.00 79.75 87 SER A CA 1
ATOM 718 C C . SER A 1 87 ? 1.614 4.624 -17.633 1.00 79.75 87 SER A C 1
ATOM 720 O O . SER A 1 87 ? 1.061 3.685 -18.205 1.00 79.75 87 SER A O 1
ATOM 722 N N . GLU A 1 88 ? 1.856 5.781 -18.254 1.00 77.81 88 GLU A N 1
ATOM 723 C CA . GLU A 1 88 ? 1.566 6.047 -19.676 1.00 77.81 88 GLU A CA 1
ATOM 724 C C . GLU A 1 88 ? 2.643 5.431 -20.590 1.00 77.81 88 GLU A C 1
ATOM 726 O O . GLU A 1 88 ? 3.323 6.122 -21.347 1.00 77.81 88 GLU A O 1
ATOM 731 N N . GLY A 1 89 ? 2.890 4.125 -20.454 1.00 75.56 89 GLY A N 1
ATOM 732 C CA . GLY A 1 89 ? 3.981 3.457 -21.171 1.00 75.56 89 GLY A CA 1
ATOM 733 C C . GLY A 1 89 ? 5.377 3.932 -20.743 1.00 75.56 89 GLY A C 1
ATOM 734 O O . GLY A 1 89 ? 6.331 3.819 -21.510 1.00 75.56 89 GLY A O 1
ATOM 735 N N . LYS A 1 90 ? 5.514 4.458 -19.517 1.00 84.31 90 LYS A N 1
ATOM 736 C CA . LYS A 1 90 ? 6.793 4.851 -18.903 1.00 84.31 90 LYS A CA 1
ATOM 737 C C . LYS A 1 90 ? 6.860 4.383 -17.447 1.00 84.31 90 LYS A C 1
ATOM 739 O O . LYS A 1 90 ? 5.832 4.431 -16.771 1.00 84.31 90 LYS A O 1
ATOM 744 N N . PRO A 1 91 ? 8.038 3.983 -16.936 1.00 88.12 91 PRO A N 1
ATOM 745 C CA . PRO A 1 91 ? 8.217 3.635 -15.529 1.00 88.12 91 PRO A CA 1
ATOM 746 C C . PRO A 1 91 ? 7.703 4.746 -14.614 1.00 88.12 91 PRO A C 1
ATOM 748 O O . PRO A 1 91 ? 8.114 5.899 -14.745 1.00 88.12 91 PRO A O 1
ATOM 751 N N . ALA A 1 92 ? 6.819 4.401 -13.685 1.00 91.19 92 ALA A N 1
ATOM 752 C CA . ALA A 1 92 ? 6.264 5.326 -12.707 1.00 91.19 92 ALA A CA 1
ATOM 753 C C . ALA A 1 92 ? 6.705 4.945 -11.289 1.00 91.19 92 ALA A C 1
ATOM 755 O O . ALA A 1 92 ? 6.750 3.767 -10.937 1.00 91.19 92 ALA A O 1
ATOM 756 N N . ALA A 1 93 ? 7.014 5.947 -10.471 1.00 92.81 93 ALA A N 1
ATOM 757 C CA . ALA A 1 93 ? 7.145 5.829 -9.026 1.00 92.81 93 ALA A CA 1
ATOM 758 C C . ALA A 1 93 ? 5.891 6.439 -8.389 1.00 92.81 93 ALA A C 1
ATOM 760 O O . ALA A 1 93 ? 5.674 7.645 -8.504 1.00 92.81 93 ALA A O 1
ATOM 761 N N . THR A 1 94 ? 5.048 5.619 -7.760 1.00 94.75 94 THR A N 1
ATOM 762 C CA . THR A 1 94 ? 3.755 6.037 -7.199 1.00 94.75 94 THR A CA 1
ATOM 763 C C . THR A 1 94 ? 3.728 5.859 -5.684 1.00 94.75 94 THR A C 1
ATOM 765 O O . THR A 1 94 ? 4.146 4.828 -5.164 1.00 94.75 94 THR A O 1
ATOM 768 N N . VAL A 1 95 ? 3.189 6.853 -4.976 1.00 96.25 95 VAL A N 1
ATOM 769 C CA . VAL A 1 95 ? 3.127 6.892 -3.511 1.00 96.25 95 VAL A CA 1
ATOM 770 C C . VAL A 1 95 ? 1.677 6.878 -3.031 1.00 96.25 95 VAL A C 1
ATOM 772 O O . VAL A 1 95 ? 0.855 7.693 -3.459 1.00 96.25 95 VAL A O 1
ATOM 775 N N . TYR A 1 96 ? 1.383 5.986 -2.088 1.00 96.88 96 TYR A N 1
ATOM 776 C CA . TYR A 1 96 ? 0.138 5.954 -1.323 1.00 96.88 96 TYR A CA 1
ATOM 777 C C . TYR A 1 96 ? 0.427 6.085 0.179 1.00 96.88 96 TYR A C 1
ATOM 779 O O . TYR A 1 96 ? 1.472 5.652 0.664 1.00 96.88 96 TYR A O 1
ATOM 787 N N . LYS A 1 97 ? -0.527 6.634 0.936 1.00 96.69 97 LYS A N 1
ATOM 788 C CA . LYS A 1 97 ? -0.478 6.673 2.404 1.00 96.69 97 LYS A CA 1
ATOM 789 C C . LYS A 1 97 ? -1.681 6.002 3.049 1.00 96.69 97 LYS A C 1
ATOM 791 O O . LYS A 1 97 ? -2.801 6.089 2.538 1.00 96.69 97 LYS A O 1
ATOM 796 N N . ILE A 1 98 ? -1.452 5.384 4.199 1.00 96.81 98 ILE A N 1
ATOM 797 C CA . ILE A 1 98 ? -2.482 4.896 5.112 1.00 96.81 98 ILE A CA 1
ATOM 798 C C . ILE A 1 98 ? -2.745 5.994 6.140 1.00 96.81 98 ILE A C 1
ATOM 800 O O . ILE A 1 98 ? -1.818 6.433 6.815 1.00 96.81 98 ILE A O 1
ATOM 804 N N . TYR A 1 99 ? -3.994 6.443 6.254 1.00 95.12 99 TYR A N 1
ATOM 805 C CA . TYR A 1 99 ? -4.366 7.579 7.096 1.00 95.12 99 TYR A CA 1
ATOM 806 C C . TYR A 1 99 ? -5.696 7.371 7.827 1.00 95.12 99 TYR A C 1
ATOM 808 O O . TYR A 1 99 ? -6.599 6.670 7.352 1.00 95.12 99 TYR A O 1
ATOM 816 N N . LYS A 1 100 ? -5.833 8.030 8.983 1.00 94.06 100 LYS A N 1
ATOM 817 C CA . LYS A 1 100 ? -7.083 8.111 9.745 1.00 94.06 100 LYS A CA 1
ATOM 818 C C . LYS A 1 100 ? -8.000 9.175 9.129 1.00 94.06 100 LYS A C 1
ATOM 820 O O . LYS A 1 100 ? -7.586 10.304 8.885 1.00 94.06 100 LYS A O 1
ATOM 825 N N . LYS A 1 101 ? -9.277 8.846 8.927 1.00 92.75 101 LYS A N 1
ATOM 826 C CA . LYS A 1 101 ? -10.335 9.803 8.579 1.00 92.75 101 LYS A CA 1
ATOM 827 C C . LYS A 1 101 ? -11.550 9.601 9.468 1.00 92.75 101 LYS A C 1
ATOM 829 O O . LYS A 1 101 ? -12.150 8.531 9.474 1.00 92.75 101 LYS A O 1
ATOM 834 N N . GLU A 1 102 ? -11.975 10.656 10.144 1.00 93.12 102 GLU A N 1
ATOM 835 C CA . GLU A 1 102 ? -13.225 10.635 10.896 1.00 93.12 102 GLU A CA 1
ATOM 836 C C . GLU A 1 102 ? -14.416 10.957 9.984 1.00 93.12 102 GLU A C 1
ATOM 838 O O . GLU A 1 102 ? -14.323 11.759 9.047 1.00 93.12 102 GLU A O 1
ATOM 843 N N . LYS A 1 103 ? -15.549 10.291 10.220 1.00 91.38 103 LYS A N 1
ATOM 844 C CA . LYS A 1 103 ? -16.799 10.517 9.489 1.00 91.38 103 LYS A CA 1
ATOM 845 C C . LYS A 1 103 ? -17.993 10.421 10.432 1.00 91.38 103 LYS A C 1
ATOM 847 O O . LYS A 1 103 ? -18.164 9.423 11.128 1.00 91.38 103 LYS A O 1
ATOM 852 N N . LYS A 1 104 ? -18.884 11.413 10.377 1.00 92.44 104 LYS A N 1
ATOM 853 C CA . LYS A 1 104 ? -20.189 11.353 11.047 1.00 92.44 104 LYS A CA 1
ATOM 854 C C . LYS A 1 104 ? -21.092 10.331 10.338 1.00 92.44 104 LYS A C 1
ATOM 856 O O . LYS A 1 104 ? -21.321 10.432 9.131 1.00 92.44 104 LYS A O 1
ATOM 861 N N . LYS A 1 105 ? -21.602 9.335 11.067 1.00 89.12 105 LYS A N 1
ATOM 862 C CA . LYS A 1 105 ? -22.503 8.276 10.578 1.00 89.12 105 LYS A CA 1
ATOM 863 C C . LYS A 1 105 ? -23.633 8.086 11.592 1.00 89.12 105 LYS A C 1
ATOM 865 O O . LYS A 1 105 ? -23.373 7.745 12.739 1.00 89.12 105 LYS A O 1
ATOM 870 N N . LYS A 1 106 ? -24.888 8.313 11.173 1.00 89.69 106 LYS A N 1
ATOM 871 C CA . LYS A 1 106 ? -26.085 8.261 12.046 1.00 89.69 106 LYS A CA 1
ATOM 872 C C . LYS A 1 106 ? -25.895 9.050 13.361 1.00 89.69 106 LYS A C 1
ATOM 874 O O . LYS A 1 106 ? -26.055 8.516 14.451 1.00 89.69 106 LYS A O 1
ATOM 879 N N . GLY A 1 107 ? -25.465 10.310 13.254 1.00 90.88 107 GLY A N 1
ATOM 880 C CA . GLY A 1 107 ? -25.230 11.202 14.400 1.00 90.88 107 GLY A CA 1
ATOM 881 C C . GLY A 1 107 ? -23.900 10.999 15.143 1.00 90.88 107 GLY A C 1
ATOM 882 O O . GLY A 1 107 ? -23.336 11.987 15.605 1.00 90.88 107 GLY A O 1
ATOM 883 N N . LYS A 1 108 ? -23.356 9.776 15.193 1.00 89.06 108 LYS A N 1
ATOM 884 C CA . LYS A 1 108 ? -22.095 9.452 15.886 1.00 89.06 108 LYS A CA 1
ATOM 885 C C . LYS A 1 108 ? -20.866 9.716 15.008 1.00 89.06 108 LYS A C 1
ATOM 887 O O . LYS A 1 108 ? -20.930 9.558 13.788 1.00 89.06 108 LYS A O 1
ATOM 892 N N . MET A 1 109 ? -19.745 10.094 15.620 1.00 91.06 109 MET A N 1
ATOM 893 C CA . MET A 1 109 ? -18.438 10.132 14.953 1.00 91.06 109 MET A CA 1
ATOM 894 C C . MET A 1 109 ? -17.852 8.720 14.883 1.00 91.06 109 MET A C 1
ATOM 896 O O . MET A 1 109 ? -17.960 7.957 15.839 1.00 91.06 109 MET A O 1
ATOM 900 N N . VAL A 1 110 ? -17.275 8.361 13.735 1.00 90.31 110 VAL A N 1
ATOM 901 C CA . VAL A 1 110 ? -16.672 7.045 13.491 1.00 90.31 110 VAL A CA 1
ATOM 902 C C . VAL A 1 110 ? -15.306 7.228 12.839 1.00 90.31 110 VAL A C 1
ATOM 904 O O . VAL A 1 110 ? -15.186 7.913 11.820 1.00 90.31 110 VAL A O 1
ATOM 907 N N . THR A 1 111 ? -14.291 6.587 13.413 1.00 89.75 111 THR A N 1
ATOM 908 C CA . THR A 1 111 ? -12.949 6.468 12.835 1.00 89.75 111 THR A CA 1
ATOM 909 C C . THR A 1 111 ? -12.960 5.494 11.657 1.00 89.75 111 THR A C 1
ATOM 911 O O . THR A 1 111 ? -13.514 4.402 11.755 1.00 89.75 111 THR A O 1
ATOM 914 N N . LEU A 1 112 ? -12.339 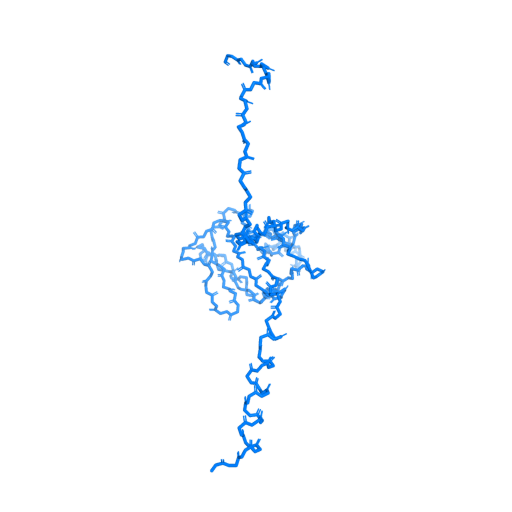5.876 10.541 1.00 89.31 112 LEU A N 1
ATOM 915 C CA . LEU A 1 112 ? -12.108 5.017 9.381 1.00 89.31 112 LEU A CA 1
ATOM 916 C C . LEU A 1 112 ? -10.637 5.083 8.973 1.00 89.31 112 LEU A C 1
ATOM 918 O O . LEU A 1 112 ? -10.082 6.173 8.842 1.00 89.31 112 LEU A O 1
ATOM 922 N N . TYR A 1 113 ? -10.044 3.931 8.681 1.00 91.19 113 TYR A N 1
ATOM 923 C CA . TYR A 1 113 ? -8.706 3.834 8.099 1.00 91.19 113 TYR A CA 1
ATOM 924 C C . TYR A 1 113 ? -8.809 3.757 6.576 1.00 91.19 113 TYR A C 1
ATOM 926 O O . TYR A 1 113 ? -9.712 3.115 6.023 1.00 91.19 113 TYR A O 1
ATOM 934 N N . LYS A 1 114 ? -7.945 4.495 5.878 1.00 92.75 114 LYS A N 1
ATOM 935 C CA . LYS A 1 114 ? -8.013 4.665 4.424 1.00 92.75 114 LYS A CA 1
ATOM 936 C C . LYS A 1 114 ? -6.639 4.613 3.784 1.00 92.75 114 LYS A C 1
ATOM 938 O O . LYS A 1 114 ? -5.684 5.146 4.325 1.00 92.75 114 LYS A O 1
ATOM 943 N N . LEU A 1 115 ? -6.597 4.035 2.587 1.00 95.31 115 LEU A N 1
ATOM 944 C CA . LEU A 1 115 ? -5.478 4.144 1.663 1.00 95.31 115 LEU A CA 1
ATOM 945 C C . LEU A 1 115 ? -5.785 5.307 0.713 1.00 95.31 115 LEU A C 1
ATOM 947 O O . LEU A 1 115 ? -6.882 5.360 0.151 1.00 95.31 115 LEU A O 1
ATOM 951 N N . GLY A 1 116 ? -4.862 6.254 0.576 1.00 93.62 116 GLY A N 1
ATOM 952 C CA . GLY A 1 116 ? -5.005 7.430 -0.279 1.00 93.62 116 GLY A CA 1
ATOM 953 C C . GLY A 1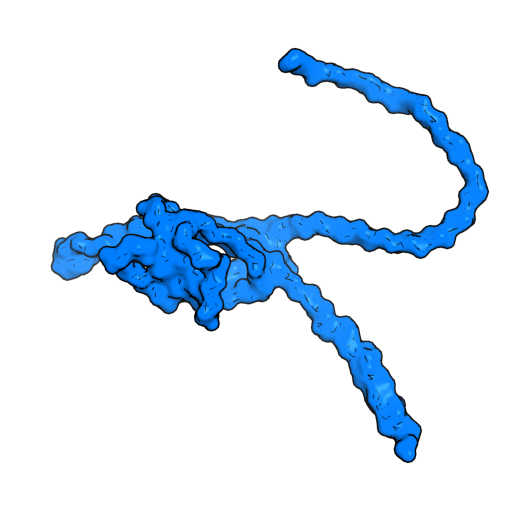 116 ? -3.801 7.596 -1.192 1.00 93.62 116 GLY A C 1
ATOM 954 O O . GLY A 1 116 ? -2.668 7.462 -0.740 1.00 93.62 116 GLY A O 1
ATOM 955 N N . TYR A 1 117 ? -4.054 7.889 -2.465 1.00 94.62 117 TYR A N 1
ATOM 956 C CA . TYR A 1 117 ? -3.023 8.313 -3.410 1.00 94.62 117 TYR A CA 1
ATOM 957 C C . TYR A 1 117 ? -2.412 9.649 -2.965 1.00 94.62 117 TYR A C 1
ATOM 959 O O . TYR A 1 117 ? -3.133 10.517 -2.468 1.00 94.62 117 TYR A O 1
ATOM 967 N N . ILE A 1 118 ? -1.102 9.807 -3.160 1.00 94.69 118 ILE A N 1
ATOM 968 C CA . ILE A 1 118 ? -0.361 11.035 -2.848 1.00 94.69 118 ILE A CA 1
ATOM 969 C C . ILE A 1 118 ? 0.269 11.627 -4.102 1.00 94.69 118 ILE A C 1
ATOM 971 O O . ILE A 1 118 ? 0.005 12.782 -4.431 1.00 94.69 118 ILE A O 1
ATOM 975 N N . SER A 1 119 ? 1.082 10.851 -4.812 1.00 92.38 119 SER A N 1
ATOM 976 C CA . SER A 1 119 ? 1.815 11.337 -5.978 1.00 92.38 119 SER A CA 1
ATOM 977 C C . SER A 1 119 ? 2.205 10.202 -6.919 1.00 92.38 119 SER A C 1
ATOM 979 O O . SER A 1 119 ? 2.231 9.030 -6.542 1.00 92.38 119 SER A O 1
ATOM 981 N N . SER A 1 120 ? 2.529 10.570 -8.155 1.00 90.62 120 SER A N 1
ATOM 982 C CA . SER A 1 120 ? 3.186 9.711 -9.131 1.00 90.62 120 SER A CA 1
ATOM 983 C C . SER A 1 120 ? 4.190 10.554 -9.908 1.00 90.62 120 SER A C 1
ATOM 985 O O . SER A 1 120 ? 3.893 11.700 -10.250 1.00 90.62 120 SER A O 1
ATOM 987 N N . ALA A 1 121 ? 5.370 10.007 -10.174 1.00 87.94 121 ALA A N 1
ATOM 988 C CA . ALA A 1 121 ? 6.420 10.647 -10.957 1.00 87.94 121 ALA A CA 1
ATOM 989 C C . ALA A 1 121 ? 6.973 9.666 -11.996 1.00 87.94 121 ALA A C 1
ATOM 991 O O . ALA A 1 121 ? 7.072 8.468 -11.733 1.00 87.94 121 ALA A O 1
ATOM 992 N N . THR A 1 122 ? 7.366 10.159 -13.173 1.00 85.19 122 THR A N 1
ATOM 993 C CA . THR A 1 122 ? 8.082 9.320 -14.147 1.00 85.19 122 THR A CA 1
ATOM 994 C C . THR A 1 122 ? 9.489 9.029 -13.625 1.00 85.19 122 THR A C 1
ATOM 996 O O . THR A 1 122 ? 10.234 9.949 -13.292 1.00 85.19 122 THR A O 1
ATOM 999 N N . LYS A 1 123 ? 9.861 7.751 -13.565 1.00 80.56 123 LYS A N 1
ATOM 1000 C CA . LYS A 1 123 ? 11.188 7.281 -13.168 1.00 80.56 123 LYS A CA 1
ATOM 1001 C C . LYS A 1 123 ? 12.096 7.250 -14.395 1.00 80.56 123 LYS A C 1
ATOM 1003 O O . LYS A 1 123 ? 11.860 6.496 -15.339 1.00 80.56 123 LYS A O 1
ATOM 1008 N N . THR A 1 124 ? 13.156 8.050 -14.374 1.00 70.81 124 THR A N 1
ATOM 1009 C CA . THR A 1 124 ? 14.222 7.983 -15.379 1.00 70.81 124 THR A CA 1
ATOM 1010 C C . THR A 1 124 ? 14.988 6.676 -15.195 1.00 70.81 124 THR A C 1
ATOM 1012 O O . THR A 1 124 ? 15.666 6.499 -14.185 1.00 70.81 124 THR A O 1
ATOM 1015 N N . ILE A 1 125 ? 14.899 5.754 -16.157 1.00 63.91 125 ILE A N 1
ATOM 1016 C CA . ILE A 1 125 ? 15.830 4.620 -16.208 1.00 63.91 125 ILE A CA 1
ATOM 1017 C C . ILE A 1 125 ? 17.198 5.194 -16.610 1.00 63.91 125 ILE A C 1
ATOM 1019 O O . ILE A 1 125 ? 17.273 5.833 -17.664 1.00 63.91 125 ILE A O 1
ATOM 1023 N N . PRO A 1 126 ? 18.275 4.999 -15.825 1.00 58.88 126 PRO A N 1
ATOM 1024 C CA . PRO A 1 126 ? 19.614 5.322 -16.295 1.00 58.88 126 PRO A CA 1
ATOM 1025 C C . PRO A 1 126 ? 19.895 4.466 -17.530 1.00 58.88 126 PRO A C 1
ATOM 1027 O O . PRO A 1 126 ? 19.782 3.240 -17.469 1.00 58.88 126 PRO A O 1
ATOM 1030 N N . ALA A 1 127 ? 20.204 5.109 -18.658 1.00 50.00 127 ALA A N 1
ATOM 1031 C CA . ALA A 1 127 ? 20.433 4.410 -19.915 1.00 50.00 127 ALA A CA 1
ATOM 1032 C C . ALA A 1 127 ? 21.479 3.309 -19.704 1.00 50.00 127 ALA A C 1
ATOM 1034 O O . ALA A 1 127 ? 22.602 3.591 -19.284 1.00 50.00 127 ALA A O 1
ATOM 1035 N N . GLN A 1 128 ? 21.104 2.056 -19.977 1.00 46.78 128 GLN A N 1
ATOM 1036 C CA . GLN A 1 128 ? 22.070 0.968 -19.978 1.00 46.78 128 GLN A CA 1
ATOM 1037 C C . GLN A 1 128 ? 23.113 1.291 -21.043 1.00 46.78 128 GLN A C 1
ATOM 1039 O O . GLN A 1 128 ? 22.791 1.354 -22.231 1.00 46.78 128 GLN A O 1
ATOM 1044 N N . THR A 1 129 ? 24.356 1.507 -20.618 1.00 38.31 129 THR A N 1
ATOM 1045 C CA . THR A 1 129 ? 25.492 1.605 -21.529 1.00 38.31 129 THR A CA 1
ATOM 1046 C C . THR A 1 129 ? 25.623 0.263 -22.231 1.00 38.31 129 THR A C 1
ATOM 1048 O O . THR A 1 129 ? 26.222 -0.668 -21.697 1.00 38.31 129 THR A O 1
ATOM 1051 N N . VAL A 1 130 ? 25.033 0.145 -23.421 1.00 39.66 130 VAL A N 1
ATOM 1052 C CA . VAL A 1 130 ? 25.261 -0.995 -24.305 1.00 39.66 130 VAL A CA 1
ATOM 1053 C C . VAL A 1 130 ? 26.733 -0.939 -24.681 1.00 39.66 130 VAL A C 1
ATOM 1055 O O . VAL A 1 130 ? 27.146 -0.120 -25.504 1.00 39.66 130 VAL A O 1
ATOM 1058 N N . ILE A 1 131 ? 27.539 -1.775 -24.024 1.00 40.81 131 ILE A N 1
ATOM 1059 C CA . ILE A 1 131 ? 28.962 -1.909 -24.316 1.00 40.81 131 ILE A CA 1
ATOM 1060 C C . ILE A 1 131 ? 29.069 -2.640 -25.654 1.00 40.81 131 ILE A C 1
ATOM 1062 O O . ILE A 1 131 ? 29.252 -3.855 -25.718 1.00 40.81 131 ILE A O 1
ATOM 1066 N N . ASN A 1 132 ? 28.921 -1.886 -26.742 1.00 34.97 132 ASN A N 1
ATOM 1067 C CA . ASN A 1 132 ? 29.258 -2.347 -28.076 1.00 34.97 132 ASN A CA 1
ATOM 1068 C C . ASN A 1 132 ? 30.772 -2.571 -28.115 1.00 34.97 132 ASN A C 1
ATOM 1070 O O . ASN A 1 132 ? 31.530 -1.667 -28.465 1.00 34.97 132 ASN A O 1
ATOM 1074 N N . ASN A 1 133 ? 31.199 -3.791 -27.778 1.00 40.00 133 ASN A N 1
ATOM 1075 C CA . ASN A 1 133 ? 32.550 -4.299 -28.003 1.00 40.00 133 ASN A CA 1
ATOM 1076 C C . ASN A 1 133 ? 32.808 -4.439 -29.512 1.00 40.00 133 ASN A C 1
ATOM 1078 O O . ASN A 1 133 ? 32.962 -5.531 -30.050 1.00 40.00 133 ASN A O 1
ATOM 1082 N N . THR A 1 134 ? 32.860 -3.306 -30.208 1.00 35.12 134 THR A N 1
ATOM 1083 C CA . THR A 1 134 ? 33.481 -3.216 -31.523 1.00 35.12 134 THR A CA 1
ATOM 1084 C C . THR A 1 134 ? 34.973 -3.059 -31.278 1.00 35.12 134 THR A C 1
ATOM 1086 O O . THR A 1 134 ? 35.456 -1.947 -31.063 1.00 35.12 134 THR A O 1
ATOM 1089 N N . GLN A 1 135 ? 35.707 -4.175 -31.283 1.00 36.28 135 GLN A N 1
ATOM 1090 C CA . GLN A 1 135 ? 37.159 -4.125 -31.432 1.00 36.28 135 GLN A CA 1
ATOM 1091 C C . GLN A 1 135 ? 37.463 -3.397 -32.742 1.00 36.28 135 GLN A C 1
ATOM 1093 O O . GLN A 1 135 ? 37.276 -3.937 -33.830 1.00 36.28 135 GLN A O 1
ATOM 1098 N N . LYS A 1 136 ? 37.914 -2.150 -32.627 1.00 32.53 136 LYS A N 1
ATOM 1099 C CA . LYS A 1 136 ? 38.492 -1.403 -33.732 1.00 32.53 136 LYS A CA 1
ATOM 1100 C C . LYS A 1 136 ? 39.960 -1.197 -33.411 1.00 32.53 136 LYS A C 1
ATOM 1102 O O . LYS A 1 136 ? 40.315 -0.282 -32.672 1.00 32.53 136 LYS A O 1
ATOM 1107 N N . GLU A 1 137 ? 40.798 -2.077 -33.948 1.00 36.69 137 GLU A N 1
ATOM 1108 C CA . GLU A 1 137 ? 42.232 -1.821 -34.005 1.00 36.69 137 GLU A CA 1
ATOM 1109 C C . GLU A 1 137 ? 42.461 -0.484 -34.715 1.00 36.69 137 GLU A C 1
ATOM 1111 O O . GLU A 1 137 ? 41.998 -0.259 -35.834 1.00 36.69 137 GLU A O 1
ATOM 1116 N N . SER A 1 138 ? 43.158 0.425 -34.043 1.00 32.50 138 SER A N 1
ATOM 1117 C CA . SER A 1 138 ? 43.717 1.621 -34.656 1.00 32.50 138 SER A CA 1
ATOM 1118 C C . SER A 1 138 ? 44.955 2.011 -33.869 1.00 32.50 138 SER A C 1
ATOM 1120 O O . SER A 1 138 ? 44.877 2.372 -32.696 1.00 32.50 138 SER A O 1
ATOM 1122 N N . ASN A 1 139 ? 46.102 1.907 -34.530 1.00 35.44 139 ASN A N 1
ATOM 1123 C CA . ASN A 1 139 ? 47.406 2.208 -33.961 1.00 35.44 139 ASN A CA 1
ATOM 1124 C C . ASN A 1 139 ? 47.490 3.649 -33.441 1.00 35.44 139 ASN A C 1
ATOM 1126 O O . ASN A 1 139 ? 47.195 4.575 -34.187 1.00 35.44 139 ASN A O 1
ATOM 1130 N N . GLY A 1 140 ? 48.006 3.799 -32.216 1.00 31.94 140 GLY A N 1
ATOM 1131 C CA . GLY A 1 140 ? 48.682 4.999 -31.714 1.00 31.94 140 GLY A CA 1
ATOM 1132 C C . GLY A 1 140 ? 47.845 6.270 -31.509 1.00 31.94 140 GLY A C 1
ATOM 1133 O O . GLY A 1 140 ? 47.221 6.783 -32.425 1.00 31.94 140 GLY A O 1
ATOM 1134 N N . ILE A 1 141 ? 47.954 6.858 -30.312 1.00 33.78 141 ILE A N 1
ATOM 1135 C CA . ILE A 1 141 ? 48.428 8.242 -30.092 1.00 33.78 141 ILE A CA 1
ATOM 1136 C C . ILE A 1 141 ? 48.452 8.526 -28.581 1.00 33.78 141 ILE A C 1
ATOM 1138 O O . ILE A 1 141 ? 47.513 8.238 -27.843 1.00 33.78 141 ILE A O 1
ATOM 1142 N N . THR A 1 142 ? 49.559 9.107 -28.123 1.00 32.91 142 THR A N 1
ATOM 1143 C CA . THR A 1 142 ? 49.793 9.517 -26.734 1.00 32.91 142 THR A CA 1
ATOM 1144 C C . THR A 1 142 ? 48.855 10.648 -26.307 1.00 32.91 142 THR A C 1
ATOM 1146 O O . THR A 1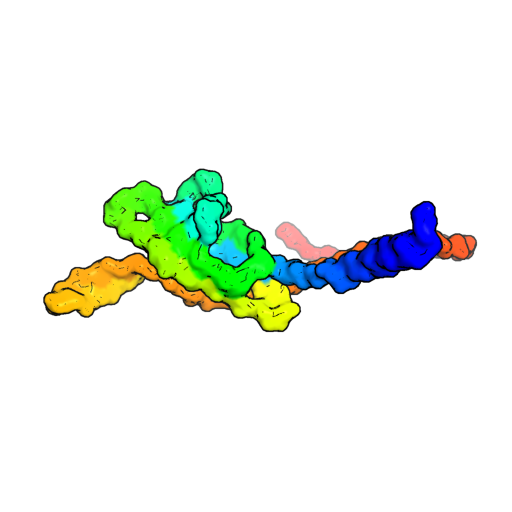 142 ? 48.869 11.716 -26.918 1.00 32.91 142 THR A O 1
ATOM 1149 N N . ILE A 1 143 ? 48.130 10.485 -25.195 1.00 33.25 143 ILE A N 1
ATOM 1150 C CA . ILE A 1 143 ? 47.379 11.586 -24.570 1.00 33.25 143 ILE A CA 1
ATOM 1151 C C . ILE A 1 143 ? 48.217 12.209 -23.447 1.00 33.25 143 ILE A C 1
ATOM 1153 O O . ILE A 1 143 ? 48.484 11.585 -22.419 1.00 33.25 143 ILE A O 1
ATOM 1157 N N . LYS A 1 144 ? 48.623 13.470 -23.637 1.00 31.56 144 LYS A N 1
ATOM 1158 C CA . LYS A 1 144 ? 49.241 14.289 -22.585 1.00 31.56 144 LYS A CA 1
ATOM 1159 C C . LYS A 1 144 ? 48.181 14.714 -21.563 1.00 31.56 144 LYS A C 1
ATOM 1161 O O . LYS A 1 144 ? 47.138 15.243 -21.929 1.00 31.56 144 LYS A O 1
ATOM 1166 N N . LYS A 1 145 ? 48.486 14.538 -20.278 1.00 34.81 145 LYS A N 1
ATOM 1167 C CA . LYS A 1 145 ? 47.684 15.014 -19.141 1.00 34.81 145 LYS A CA 1
ATOM 1168 C C . LYS A 1 145 ? 47.986 16.496 -18.876 1.00 34.81 145 LYS A C 1
ATOM 1170 O O . LYS A 1 145 ? 49.152 16.835 -18.692 1.00 34.81 145 LYS A O 1
ATOM 1175 N N . GLY A 1 146 ? 46.973 17.363 -18.802 1.00 31.52 146 GLY A N 1
ATOM 1176 C CA . GLY A 1 146 ? 47.165 18.764 -18.404 1.00 31.52 146 GLY A CA 1
ATOM 1177 C C . GLY A 1 146 ? 45.895 19.623 -18.429 1.00 31.52 146 GLY A C 1
ATOM 1178 O O . GLY A 1 146 ? 45.077 19.458 -19.325 1.00 31.52 146 GLY A O 1
ATOM 1179 N N . ASN A 1 147 ? 45.825 20.570 -17.479 1.00 33.44 147 ASN A N 1
ATOM 1180 C CA . ASN A 1 147 ? 44.883 21.705 -17.354 1.00 33.44 147 ASN A CA 1
ATOM 1181 C C . ASN A 1 147 ? 43.414 21.358 -16.967 1.00 33.44 147 ASN A C 1
ATOM 1183 O O . ASN A 1 147 ? 42.783 20.561 -17.645 1.00 33.44 147 ASN A O 1
ATOM 1187 N N . THR A 1 148 ? 42.774 21.910 -15.913 1.00 33.84 148 THR A N 1
ATOM 1188 C CA . THR A 1 148 ? 43.168 22.948 -14.920 1.00 33.84 148 THR A CA 1
ATOM 1189 C C . THR A 1 148 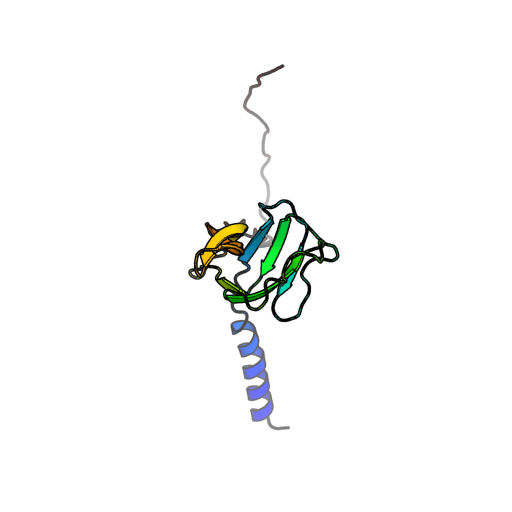? 42.349 22.867 -13.597 1.00 33.84 148 THR A C 1
ATOM 1191 O O . THR A 1 148 ? 41.250 22.329 -13.574 1.00 33.84 148 THR A O 1
ATOM 1194 N N . LYS A 1 149 ? 42.940 23.442 -12.527 1.00 32.53 149 LYS A N 1
ATOM 1195 C CA . LYS A 1 149 ? 42.471 23.935 -11.190 1.00 32.53 149 LYS A CA 1
ATOM 1196 C C . LYS A 1 149 ? 41.020 24.531 -11.080 1.00 32.53 149 LYS A C 1
ATOM 1198 O O . LYS A 1 149 ? 40.473 24.876 -12.115 1.00 32.53 149 LYS A O 1
ATOM 1203 N N . VAL A 1 150 ? 40.374 24.792 -9.909 1.00 34.44 150 VAL A N 1
ATOM 1204 C CA . VAL A 1 150 ? 40.756 24.749 -8.455 1.00 34.44 150 VAL A CA 1
ATOM 1205 C C . VAL A 1 150 ? 39.559 24.649 -7.450 1.00 34.44 150 VAL A C 1
ATOM 1207 O O . VAL A 1 150 ? 38.493 25.189 -7.707 1.00 34.44 150 VAL A O 1
ATOM 1210 N N . THR A 1 151 ? 39.812 23.986 -6.308 1.00 34.41 151 THR A N 1
ATOM 1211 C CA . THR A 1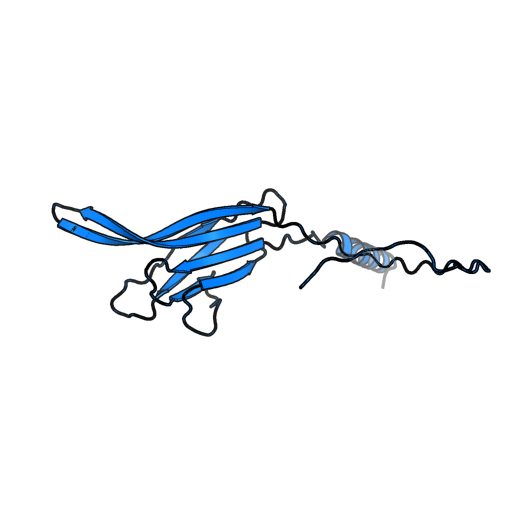 151 ? 39.467 24.172 -4.856 1.00 34.41 151 THR A CA 1
ATOM 1212 C C . THR A 1 151 ? 38.424 25.188 -4.315 1.00 34.41 151 THR A C 1
ATOM 1214 O O . THR A 1 151 ? 38.385 26.319 -4.778 1.00 34.41 151 THR A O 1
ATOM 1217 N N . ILE A 1 152 ? 37.728 24.803 -3.215 1.00 34.69 152 ILE A N 1
ATOM 1218 C CA . ILE A 1 152 ? 37.425 25.486 -1.903 1.00 34.69 152 ILE A CA 1
ATOM 1219 C C . ILE A 1 152 ? 36.386 24.601 -1.152 1.00 34.69 152 ILE A C 1
ATOM 1221 O O . ILE A 1 152 ? 35.504 24.066 -1.812 1.00 34.69 152 ILE A O 1
ATOM 1225 N N . GLY A 1 153 ? 36.387 24.376 0.173 1.00 37.28 153 GLY A N 1
ATOM 1226 C CA . GLY A 1 153 ? 37.328 24.705 1.257 1.00 37.28 153 GLY A CA 1
ATOM 1227 C C . GLY A 1 153 ? 36.732 24.363 2.647 1.00 37.28 153 GLY A C 1
ATOM 1228 O O . GLY A 1 153 ? 35.513 24.306 2.755 1.00 37.28 153 GLY A O 1
ATOM 1229 N N . HIS A 1 154 ? 37.610 24.173 3.649 1.00 37.62 154 HIS A N 1
ATOM 1230 C CA . HIS A 1 154 ? 37.376 23.951 5.099 1.00 37.62 154 HIS A CA 1
ATOM 1231 C C . HIS A 1 154 ? 36.370 22.875 5.549 1.00 37.62 154 HIS A C 1
ATOM 1233 O O . HIS A 1 154 ? 35.161 23.168 5.641 1.00 37.62 154 HIS A O 1
#

Sequence (154 aa):
MNTFRKVLLLTCLFALPLLVQCQIKNTLTIYSEIEEPFILTVNGEQMSEDYVKRLEFETYNNYMHVTIKFQNPELPDMVNKYIHIASEGKPAATVYKIYKKEKKKKGKMVTLYKLGYISSATKTIPAQTVINNTQKESNGITIKKGNTKVTIGH

Radius of gyration: 26.6 Å; chains: 1; bounding box: 76×62×62 Å

pLDDT: mean 77.16, std 22.45, range [31.52, 97.12]

Secondary structure (DSSP, 8-state):
--HHHHHHHHHHHHHGGGG------EEEEEEETT---EEEEETTEES-SS-BSEEEEEES-SEEEEEEEESSTTSPPEEEEEEE---SSS-EEEEEEEEEEEEEETTEEEEEEEEEEEEEEE--PPP---------------------------